Protein AF-A0A3B5QWI7-F1 (afdb_monomer_lite)

InterPro domains:
  IPR013057 Amino acid transporter, transmembrane domain [PF01490] (33-158)

Radius of gyration: 26.74 Å; chains: 1; bounding box: 53×54×86 Å

Structure (mmCIF, N/CA/C/O backbone):
data_AF-A0A3B5QWI7-F1
#
_entry.id   AF-A0A3B5QWI7-F1
#
loop_
_atom_site.group_PDB
_atom_site.id
_atom_site.type_symbol
_atom_site.label_atom_id
_atom_site.label_alt_id
_atom_site.label_comp_id
_atom_site.label_asym_id
_atom_site.label_entity_id
_atom_site.label_seq_id
_atom_site.pdbx_PDB_ins_code
_atom_site.Cartn_x
_atom_site.Cartn_y
_atom_site.Cartn_z
_atom_site.occupancy
_atom_site.B_iso_or_equiv
_atom_site.auth_seq_id
_atom_site.auth_comp_id
_atom_site.auth_asym_id
_atom_site.auth_atom_id
_atom_site.pdbx_PDB_model_num
ATOM 1 N N . TYR A 1 1 ? -5.485 32.518 43.887 1.00 39.66 1 TYR A N 1
ATOM 2 C CA . TYR A 1 1 ? -6.035 33.589 43.025 1.00 39.66 1 TYR A CA 1
ATOM 3 C C . TYR A 1 1 ? -4.999 34.577 42.472 1.00 39.66 1 TYR A C 1
ATOM 5 O O . TYR A 1 1 ? -5.202 35.037 41.359 1.00 39.66 1 TYR A O 1
ATOM 13 N N . ALA A 1 2 ? -3.876 34.875 43.144 1.00 46.31 2 ALA A N 1
ATOM 14 C CA . ALA A 1 2 ? -2.862 35.805 42.607 1.00 46.31 2 ALA A CA 1
ATOM 15 C C . ALA A 1 2 ? -1.884 35.203 41.567 1.00 46.31 2 ALA A C 1
ATOM 17 O O . ALA A 1 2 ? -1.257 35.949 40.823 1.00 46.31 2 ALA A O 1
ATOM 18 N N . TYR A 1 3 ? -1.774 33.871 41.467 1.00 33.78 3 TYR A N 1
ATOM 19 C CA . TYR A 1 3 ? -0.857 33.217 40.516 1.00 33.78 3 TYR A CA 1
ATOM 20 C C . TYR A 1 3 ? -1.391 33.204 39.068 1.00 33.78 3 TYR A C 1
ATOM 22 O O . TYR A 1 3 ? -0.625 33.305 38.120 1.00 33.78 3 TYR A O 1
ATOM 30 N N . SER A 1 4 ? -2.717 33.171 38.884 1.00 43.72 4 SER A N 1
ATOM 31 C CA . SER A 1 4 ? -3.339 33.095 37.550 1.00 43.72 4 SER A CA 1
ATOM 32 C C . SER A 1 4 ? -3.336 34.422 36.782 1.00 43.72 4 SER A C 1
ATOM 34 O O . SER A 1 4 ? -3.409 34.398 35.561 1.00 43.72 4 SER A O 1
ATOM 36 N N . ARG A 1 5 ? -3.256 35.571 37.474 1.00 45.41 5 ARG A N 1
ATOM 37 C CA . ARG A 1 5 ? -3.272 36.902 36.836 1.00 45.41 5 ARG A CA 1
ATOM 38 C C . ARG A 1 5 ? -1.891 37.314 36.311 1.00 45.41 5 ARG A C 1
ATOM 40 O O . ARG A 1 5 ? -1.795 37.988 35.300 1.00 45.41 5 ARG A O 1
ATOM 47 N N . LYS A 1 6 ? -0.805 36.859 36.949 1.00 38.88 6 LYS A N 1
ATOM 48 C CA . LYS A 1 6 ? 0.554 37.199 36.497 1.00 38.88 6 LYS A CA 1
ATOM 49 C C . LYS A 1 6 ? 0.991 36.393 35.265 1.00 38.88 6 LYS A C 1
ATOM 51 O O . LYS A 1 6 ? 1.805 36.874 34.489 1.00 38.88 6 LYS A O 1
ATOM 56 N N . GLN A 1 7 ? 0.405 35.210 35.054 1.00 41.84 7 GLN A N 1
ATOM 57 C CA . GLN A 1 7 ? 0.614 34.406 33.844 1.00 41.84 7 GLN A CA 1
ATOM 58 C C . GLN A 1 7 ? -0.062 35.033 32.611 1.00 41.84 7 GLN A C 1
ATOM 60 O O . GLN A 1 7 ? 0.505 34.982 31.525 1.00 41.84 7 GLN A O 1
ATOM 65 N N . SER A 1 8 ? -1.244 35.648 32.768 1.00 38.22 8 SER A N 1
ATOM 66 C CA . SER A 1 8 ? -1.951 36.313 31.662 1.00 38.22 8 SER A CA 1
ATOM 67 C C . SER A 1 8 ? -1.236 37.574 31.175 1.00 38.22 8 SER A C 1
ATOM 69 O O . SER A 1 8 ? -1.226 37.828 29.977 1.00 38.22 8 SER A O 1
ATOM 71 N N . ASP A 1 9 ? -0.569 38.308 32.070 1.00 42.31 9 ASP A N 1
ATOM 72 C CA . ASP A 1 9 ? 0.147 39.535 31.698 1.00 42.31 9 ASP A CA 1
ATOM 73 C C . ASP A 1 9 ? 1.502 39.240 31.019 1.00 42.31 9 ASP A C 1
ATOM 75 O O . ASP A 1 9 ? 1.930 39.979 30.136 1.00 42.31 9 ASP A O 1
ATOM 79 N N . LEU A 1 10 ? 2.165 38.128 31.373 1.00 49.16 10 LEU A N 1
ATOM 80 C CA . LEU A 1 10 ? 3.455 37.726 30.785 1.00 49.16 10 LEU A CA 1
ATOM 81 C C . LEU A 1 10 ? 3.332 37.083 29.395 1.00 49.16 10 LEU A C 1
ATOM 83 O O . LEU A 1 10 ? 4.290 37.107 28.625 1.00 49.16 10 LEU A O 1
ATOM 87 N N . LEU A 1 11 ? 2.166 36.529 29.053 1.00 45.62 11 LEU A N 1
ATOM 88 C CA . LEU A 1 11 ? 1.903 35.971 27.721 1.00 45.62 11 LEU A CA 1
ATOM 89 C C . LEU A 1 11 ? 1.510 37.034 26.687 1.00 45.62 11 LEU A C 1
ATOM 91 O O . LEU A 1 11 ? 1.456 36.728 25.502 1.00 45.62 11 LEU A O 1
ATOM 95 N N . GLN A 1 12 ? 1.251 38.274 27.111 1.00 47.25 12 GLN A N 1
ATOM 96 C CA . GLN A 1 12 ? 0.807 39.343 26.214 1.00 47.25 12 GLN A CA 1
ATOM 97 C C . GLN A 1 12 ? 1.955 40.235 25.707 1.00 47.25 12 GLN A C 1
ATOM 99 O O . GLN A 1 12 ? 1.728 41.119 24.885 1.00 47.25 12 GLN A O 1
ATOM 104 N N . GLN A 1 13 ? 3.196 40.005 26.155 1.00 43.81 13 GLN A N 1
ATOM 105 C CA . GLN A 1 13 ? 4.346 40.861 25.838 1.00 43.81 13 GLN A CA 1
ATOM 106 C C . GLN A 1 13 ? 5.462 40.132 25.071 1.00 43.81 13 GLN A C 1
ATOM 108 O O . GLN A 1 13 ? 6.635 40.340 25.351 1.00 43.81 13 GLN A O 1
ATOM 113 N N . ASN A 1 14 ? 5.114 39.275 24.108 1.00 37.81 14 ASN A N 1
ATOM 114 C CA . ASN A 1 14 ? 6.051 38.785 23.085 1.00 37.81 14 ASN A CA 1
ATOM 115 C C . ASN A 1 14 ? 5.301 38.623 21.748 1.00 37.81 14 ASN A C 1
ATOM 117 O O . ASN A 1 14 ? 4.814 37.530 21.466 1.00 37.81 14 ASN A O 1
ATOM 121 N N . PRO A 1 15 ? 5.154 39.692 20.947 1.00 43.09 15 PRO A N 1
ATOM 122 C CA . PRO A 1 15 ? 4.365 39.681 19.709 1.00 43.09 15 PRO A CA 1
ATOM 123 C C . PRO A 1 15 ? 5.007 38.930 18.519 1.00 43.09 15 PRO A C 1
ATOM 125 O O . PRO A 1 15 ? 4.609 39.163 17.385 1.00 43.09 15 PRO A O 1
ATOM 128 N N . ASP A 1 16 ? 5.963 38.021 18.757 1.00 46.72 16 ASP A N 1
ATOM 129 C CA . ASP A 1 16 ? 6.714 37.329 17.693 1.00 46.72 16 ASP A CA 1
ATOM 130 C C . ASP A 1 16 ? 6.705 35.785 17.808 1.00 46.72 16 ASP A C 1
ATOM 132 O O . ASP A 1 16 ? 7.482 35.110 17.134 1.00 46.72 16 ASP A O 1
ATOM 136 N N . LEU A 1 17 ? 5.846 35.187 18.651 1.00 52.16 17 LEU A N 1
ATOM 137 C CA . LEU A 1 17 ? 5.802 33.721 18.857 1.00 52.16 17 LEU A CA 1
ATOM 138 C C . LEU A 1 17 ? 4.413 33.072 18.694 1.00 52.16 17 LEU A C 1
ATOM 140 O O . LEU A 1 17 ? 4.274 31.861 18.858 1.00 52.16 17 LEU A O 1
ATOM 144 N N . ASP A 1 18 ? 3.377 33.820 18.324 1.00 44.78 18 ASP A N 1
ATOM 145 C CA . ASP A 1 18 ? 1.999 33.329 18.172 1.00 44.78 18 ASP A CA 1
ATOM 146 C C . ASP A 1 18 ? 1.614 32.937 16.731 1.00 44.78 18 ASP A C 1
ATOM 148 O O . ASP A 1 18 ? 0.457 32.609 16.452 1.00 44.78 18 ASP A O 1
ATOM 152 N N . ALA A 1 19 ? 2.596 32.842 15.829 1.00 49.19 19 ALA A N 1
ATOM 153 C CA . ALA A 1 19 ? 2.401 32.316 14.478 1.00 49.19 19 ALA A CA 1
ATOM 154 C C . ALA A 1 19 ? 2.235 30.777 14.410 1.00 49.19 19 ALA A C 1
ATOM 156 O O . ALA A 1 19 ? 1.833 30.269 13.365 1.00 49.19 19 ALA A O 1
ATOM 157 N N . GLU A 1 20 ? 2.491 30.017 15.488 1.00 44.47 20 GLU A N 1
ATOM 158 C CA . GLU A 1 20 ? 2.570 28.540 15.411 1.00 44.47 20 GLU A CA 1
ATOM 159 C C . GLU A 1 20 ? 1.471 27.758 16.171 1.00 44.47 20 GLU A C 1
ATOM 161 O O . GLU A 1 20 ? 1.365 26.543 16.033 1.00 44.47 20 GLU A O 1
ATOM 166 N N . SER A 1 21 ? 0.576 28.413 16.925 1.00 40.38 21 SER A N 1
ATOM 167 C CA . SER A 1 21 ? -0.474 27.716 17.710 1.00 40.38 21 SER A CA 1
ATOM 168 C C . SER A 1 21 ? -1.907 27.833 17.165 1.00 40.38 21 SER A C 1
ATOM 170 O O . SER A 1 21 ? -2.865 27.461 17.841 1.00 40.38 21 SER A O 1
ATOM 172 N N . GLN A 1 22 ? -2.091 28.290 15.922 1.00 46.75 22 GLN A N 1
ATOM 173 C CA . GLN A 1 22 ? -3.426 28.413 15.308 1.00 46.75 22 GLN A CA 1
ATOM 174 C C . GLN A 1 22 ? -3.986 27.109 14.691 1.00 46.75 22 GLN A C 1
ATOM 176 O O . GLN A 1 22 ? -5.080 27.121 14.133 1.00 46.75 22 GLN A O 1
ATOM 181 N N . THR A 1 23 ? -3.309 25.961 14.824 1.00 42.38 23 THR A N 1
ATOM 182 C CA . THR A 1 23 ? -3.721 24.703 14.153 1.00 42.38 23 THR A CA 1
ATOM 183 C C . THR A 1 23 ? -4.675 23.812 14.970 1.00 42.38 23 THR A C 1
ATOM 185 O O . THR A 1 23 ? -5.231 22.861 14.428 1.00 42.38 23 THR A O 1
ATOM 188 N N . PHE A 1 24 ? -4.930 24.086 16.256 1.00 43.44 24 PHE A N 1
ATOM 189 C CA . PHE A 1 24 ? -5.544 23.074 17.142 1.00 43.44 24 PHE A CA 1
ATOM 190 C C . PHE A 1 24 ? -7.000 23.285 17.569 1.00 43.44 24 PHE A C 1
ATOM 192 O O . PHE A 1 24 ? -7.535 22.455 18.301 1.00 43.44 24 PHE A O 1
ATOM 199 N N . LEU A 1 25 ? -7.690 24.316 17.083 1.00 46.50 25 LEU A N 1
ATOM 200 C CA . LEU A 1 25 ? -9.119 24.507 17.355 1.00 46.50 25 LEU A CA 1
ATOM 201 C C . LEU A 1 25 ? -9.872 24.527 16.017 1.00 46.50 25 LEU A C 1
ATOM 203 O O . LEU A 1 25 ? -9.886 25.572 15.360 1.00 46.50 25 LEU A O 1
ATOM 207 N N . PRO A 1 26 ? -10.522 23.426 15.580 1.00 45.12 26 PRO A N 1
ATOM 208 C CA . PRO A 1 26 ? -11.395 23.487 14.422 1.00 45.12 26 PRO A CA 1
ATOM 209 C C . PRO A 1 26 ? -12.618 24.312 14.822 1.00 45.12 26 PRO A C 1
ATOM 211 O O . PRO A 1 26 ? -13.569 23.833 15.439 1.00 45.12 26 PRO A O 1
ATOM 214 N N . LYS A 1 27 ? -12.568 25.601 14.499 1.00 42.06 27 LYS A N 1
ATOM 215 C CA . LYS A 1 27 ? -13.702 26.504 14.606 1.00 42.06 27 LYS A CA 1
ATOM 216 C C . LYS A 1 27 ? -14.714 26.075 13.548 1.00 42.06 27 LYS A C 1
ATOM 218 O O . LYS A 1 27 ? -14.537 26.312 12.356 1.00 42.06 27 LYS A O 1
ATOM 223 N N . HIS A 1 28 ? -15.762 25.394 14.001 1.00 58.03 28 HIS A N 1
ATOM 224 C CA . HIS A 1 28 ? -16.977 25.153 13.237 1.00 58.03 28 HIS A CA 1
ATOM 225 C C . HIS A 1 28 ? -17.512 26.505 12.747 1.00 58.03 28 HIS A C 1
ATOM 227 O O . HIS A 1 28 ? -17.912 27.320 13.575 1.00 58.03 28 HIS A O 1
ATOM 233 N N . ASN A 1 29 ? -17.393 26.762 11.438 1.00 53.84 29 ASN A N 1
ATOM 234 C CA . ASN A 1 29 ? -18.229 27.603 10.563 1.00 53.84 29 ASN A CA 1
ATOM 235 C C . ASN A 1 29 ? -17.438 27.994 9.298 1.00 53.84 29 ASN A C 1
ATOM 237 O O . ASN A 1 29 ? -16.885 29.085 9.203 1.00 53.84 29 ASN A O 1
ATOM 241 N N . ALA A 1 30 ? -17.407 27.092 8.316 1.00 43.38 30 ALA A N 1
ATOM 242 C CA . ALA A 1 30 ? -17.326 27.427 6.895 1.00 43.38 30 ALA A CA 1
ATOM 243 C C . ALA A 1 30 ? -17.726 26.175 6.110 1.00 43.38 30 ALA A C 1
ATOM 245 O O . ALA A 1 30 ? -16.981 25.197 6.071 1.00 43.38 30 ALA A O 1
ATOM 246 N N . GLY A 1 31 ? -18.924 26.187 5.525 1.00 48.12 31 GLY A N 1
ATOM 247 C CA . GLY A 1 31 ? -19.437 25.125 4.665 1.00 48.12 31 GLY A CA 1
ATOM 248 C C . GLY A 1 31 ? -18.591 24.947 3.406 1.00 48.12 31 GLY A C 1
ATOM 249 O O . GLY A 1 31 ? -18.962 25.393 2.327 1.00 48.12 31 GLY A O 1
ATOM 250 N N . LYS A 1 32 ? -17.450 24.272 3.528 1.00 56.09 32 LYS A N 1
ATOM 251 C CA . LYS A 1 32 ? -16.753 23.670 2.398 1.00 56.09 32 LYS A CA 1
ATOM 252 C C . LYS A 1 32 ? -17.186 22.219 2.326 1.00 56.09 32 LYS A C 1
ATOM 254 O O . LYS A 1 32 ? -16.556 21.335 2.894 1.00 56.09 32 LYS A O 1
ATOM 259 N N . ASN A 1 33 ? -18.285 21.995 1.614 1.00 62.44 33 ASN A N 1
ATOM 260 C CA . ASN A 1 33 ? -18.622 20.672 1.115 1.00 62.44 33 ASN A CA 1
ATOM 261 C C . ASN A 1 33 ? -17.437 20.220 0.254 1.00 62.44 33 ASN A C 1
ATOM 263 O O . ASN A 1 33 ? -17.220 20.767 -0.830 1.00 62.44 33 ASN A O 1
ATOM 267 N N . ALA A 1 34 ? -16.624 19.285 0.750 1.00 72.31 34 ALA A N 1
ATOM 268 C CA . ALA A 1 34 ? -15.674 18.592 -0.104 1.00 72.31 34 ALA A CA 1
ATOM 269 C C . ALA A 1 34 ? -16.501 17.947 -1.221 1.00 72.31 34 ALA A C 1
ATOM 271 O O . ALA A 1 34 ? -17.367 17.113 -0.958 1.00 72.31 34 ALA A O 1
ATOM 272 N N . SER A 1 35 ? -16.323 18.426 -2.453 1.00 87.94 35 SER A N 1
ATOM 273 C CA . SER A 1 35 ? -17.062 17.888 -3.589 1.00 87.94 35 SER A CA 1
ATOM 274 C C . SER A 1 35 ? -16.715 16.412 -3.733 1.00 87.94 35 SER A C 1
ATOM 276 O O . SER A 1 35 ? -15.540 16.051 -3.642 1.00 87.94 35 SER A O 1
ATOM 278 N N . VAL A 1 36 ? -17.721 15.578 -4.005 1.00 89.19 36 VAL A N 1
ATOM 279 C CA . VAL A 1 36 ? -17.528 14.145 -4.269 1.00 89.19 36 VAL A CA 1
ATOM 280 C C . VAL A 1 36 ? -16.427 13.948 -5.311 1.00 89.19 36 VAL A C 1
ATOM 282 O O . VAL A 1 36 ? -15.543 13.123 -5.110 1.00 89.19 36 VAL A O 1
ATOM 285 N N . SER A 1 37 ? -16.395 14.781 -6.356 1.00 92.12 37 SER A N 1
ATOM 286 C CA . SER A 1 37 ? -15.339 14.746 -7.371 1.00 92.12 37 SER A CA 1
ATOM 287 C C . SER A 1 37 ? -13.949 14.988 -6.774 1.00 92.12 37 SER A C 1
ATOM 289 O O . SER A 1 37 ? -13.032 14.227 -7.053 1.00 92.12 37 SER A O 1
ATOM 291 N N . MET A 1 38 ? -13.781 15.990 -5.903 1.00 90.44 38 MET A N 1
ATOM 292 C CA . MET A 1 38 ? -12.487 16.302 -5.278 1.00 90.44 38 MET A CA 1
ATOM 293 C C . MET A 1 38 ? -12.014 15.176 -4.348 1.00 90.44 38 MET A C 1
ATOM 295 O O . MET A 1 38 ? -10.835 14.831 -4.348 1.00 90.44 38 MET A O 1
ATOM 299 N N . SER A 1 39 ? -12.928 14.566 -3.589 1.00 90.12 39 SER A N 1
ATOM 300 C CA . SER A 1 39 ? -12.621 13.412 -2.738 1.00 90.12 39 SER A CA 1
ATOM 301 C C . SER A 1 39 ? -12.246 12.176 -3.555 1.00 90.12 39 SER A C 1
ATOM 303 O O . SER A 1 39 ? -11.294 11.488 -3.195 1.00 90.12 39 SER A O 1
ATOM 305 N N . VAL A 1 40 ? -12.940 11.918 -4.670 1.00 92.38 40 VAL A N 1
ATOM 306 C CA . VAL A 1 40 ? -12.615 10.821 -5.595 1.00 92.38 40 VAL A CA 1
ATOM 307 C C . VAL A 1 40 ? -11.254 11.048 -6.250 1.00 92.38 40 VAL A C 1
ATOM 309 O O . VAL A 1 40 ? -10.455 10.119 -6.295 1.00 92.38 40 VAL A O 1
ATOM 312 N N . PHE A 1 41 ? -10.937 12.271 -6.687 1.00 91.56 41 PHE A N 1
ATOM 313 C CA . PHE A 1 41 ? -9.614 12.590 -7.234 1.00 91.56 41 PHE A CA 1
ATOM 314 C C . PHE A 1 41 ? -8.505 12.461 -6.186 1.00 91.56 41 PHE A C 1
ATOM 316 O O . PHE A 1 41 ? -7.451 11.900 -6.477 1.00 91.56 41 PHE A O 1
ATOM 323 N N . ASN A 1 42 ? -8.740 12.911 -4.952 1.00 90.62 42 ASN A N 1
ATOM 324 C CA . ASN A 1 42 ? -7.767 12.764 -3.872 1.00 90.62 42 ASN A CA 1
ATOM 325 C C . ASN A 1 42 ? -7.537 11.288 -3.500 1.00 90.62 42 ASN A C 1
ATOM 327 O O . ASN A 1 42 ? -6.399 10.864 -3.306 1.00 90.62 42 ASN A O 1
ATOM 331 N N . LEU A 1 43 ? -8.607 10.487 -3.461 1.00 89.62 43 LEU A N 1
ATOM 332 C CA . LEU A 1 43 ? -8.515 9.042 -3.260 1.00 89.62 43 LEU A CA 1
ATOM 333 C C . LEU A 1 43 ? -7.790 8.358 -4.428 1.00 89.62 43 LEU A C 1
ATOM 335 O O . LEU A 1 43 ? -6.933 7.507 -4.205 1.00 89.62 43 LEU A O 1
ATOM 339 N N . GLY A 1 44 ? -8.087 8.759 -5.664 1.00 92.19 44 GLY A N 1
ATOM 340 C CA . GLY A 1 44 ? -7.419 8.269 -6.867 1.00 92.19 44 GLY A CA 1
ATOM 341 C C . GLY A 1 44 ? -5.915 8.534 -6.844 1.00 92.19 44 GLY A C 1
ATOM 342 O O . GLY A 1 44 ? -5.141 7.613 -7.082 1.00 92.19 44 GLY A O 1
ATOM 343 N N . ASN A 1 45 ? -5.494 9.745 -6.469 1.00 90.56 45 ASN A N 1
ATOM 344 C CA . ASN A 1 45 ? -4.078 10.087 -6.311 1.00 90.56 45 ASN A CA 1
ATOM 345 C C . ASN A 1 45 ? -3.390 9.234 -5.237 1.00 90.56 45 ASN A C 1
ATOM 347 O O . ASN A 1 45 ? -2.259 8.791 -5.436 1.00 90.56 45 ASN A O 1
ATOM 351 N N . ALA A 1 46 ? -4.077 8.958 -4.125 1.00 86.69 46 ALA A N 1
ATOM 352 C CA . ALA A 1 46 ? -3.550 8.088 -3.079 1.00 86.69 46 ALA A CA 1
ATOM 353 C C . ALA A 1 46 ? -3.374 6.632 -3.555 1.00 86.69 46 ALA A C 1
ATOM 355 O O . ALA A 1 46 ? -2.370 6.004 -3.225 1.00 86.69 46 ALA A O 1
ATOM 356 N N . ILE A 1 47 ? -4.315 6.107 -4.351 1.00 87.88 47 ILE A N 1
ATOM 357 C CA . ILE A 1 47 ? -4.257 4.736 -4.889 1.00 87.88 47 ILE A CA 1
ATOM 358 C C . ILE A 1 47 ? -3.213 4.620 -6.005 1.00 87.88 47 ILE A C 1
ATOM 360 O O . ILE A 1 47 ? -2.414 3.683 -5.999 1.00 87.88 47 ILE A O 1
ATOM 364 N N . MET A 1 48 ? -3.210 5.553 -6.964 1.00 88.50 48 MET A N 1
ATOM 365 C CA . MET A 1 48 ? -2.299 5.497 -8.108 1.00 88.50 48 MET A CA 1
ATOM 366 C C . MET A 1 48 ? -0.836 5.597 -7.682 1.00 88.50 48 MET A C 1
ATOM 368 O O . MET A 1 48 ? -0.038 4.843 -8.226 1.00 88.50 48 MET A O 1
ATOM 372 N N . GLY A 1 49 ? -0.520 6.457 -6.699 1.00 86.56 49 GLY A N 1
ATOM 373 C CA . GLY A 1 49 ? 0.828 6.832 -6.245 1.00 86.56 49 GLY A CA 1
ATOM 374 C C . GLY A 1 49 ? 1.924 5.768 -6.404 1.00 86.56 49 GLY A C 1
ATOM 375 O O . GLY A 1 49 ? 2.463 5.571 -7.488 1.00 86.56 49 GLY A O 1
ATOM 376 N N . SER A 1 50 ? 2.314 5.101 -5.317 1.00 81.69 50 SER A N 1
ATOM 377 C CA . SER A 1 50 ? 3.273 3.980 -5.386 1.00 81.69 50 SER A CA 1
ATOM 378 C C . SER A 1 50 ? 2.614 2.650 -5.772 1.00 81.69 50 SER A C 1
ATOM 380 O O . SER A 1 50 ? 3.300 1.700 -6.151 1.00 81.69 50 SER A O 1
ATOM 382 N N . GLY A 1 51 ? 1.280 2.583 -5.712 1.00 86.06 51 GLY A N 1
ATOM 383 C CA . GLY A 1 51 ? 0.505 1.379 -5.997 1.00 86.06 51 GLY A CA 1
ATOM 384 C C . GLY A 1 51 ? 0.643 0.888 -7.438 1.00 86.06 51 GLY A C 1
ATOM 385 O O . GLY A 1 51 ? 0.554 -0.317 -7.667 1.00 86.06 51 GLY A O 1
ATOM 386 N N . ILE A 1 52 ? 0.930 1.778 -8.398 1.00 90.94 52 ILE A N 1
ATOM 387 C CA . ILE A 1 52 ? 1.065 1.423 -9.818 1.00 90.94 52 ILE A CA 1
ATOM 388 C C . ILE A 1 52 ? 2.152 0.371 -10.084 1.00 90.94 52 ILE A C 1
ATOM 390 O O . ILE A 1 52 ? 1.950 -0.503 -10.924 1.00 90.94 52 ILE A O 1
ATOM 394 N N . LEU A 1 53 ? 3.264 0.396 -9.338 1.00 89.94 53 LEU A N 1
ATOM 395 C CA . LEU A 1 53 ? 4.352 -0.582 -9.479 1.00 89.94 53 LEU A CA 1
ATOM 396 C C . LEU A 1 53 ? 3.939 -1.971 -8.981 1.00 89.94 53 LEU A C 1
ATOM 398 O O . LEU A 1 53 ? 4.253 -2.984 -9.600 1.00 89.94 53 LEU A O 1
ATOM 402 N N . GLY A 1 54 ? 3.216 -2.025 -7.860 1.00 89.88 54 GLY A N 1
ATOM 403 C CA . GLY A 1 54 ? 2.676 -3.281 -7.340 1.00 89.88 54 GLY A CA 1
ATOM 404 C C . GLY A 1 54 ? 1.582 -3.841 -8.247 1.00 89.88 54 GLY A C 1
ATOM 405 O O . GLY A 1 5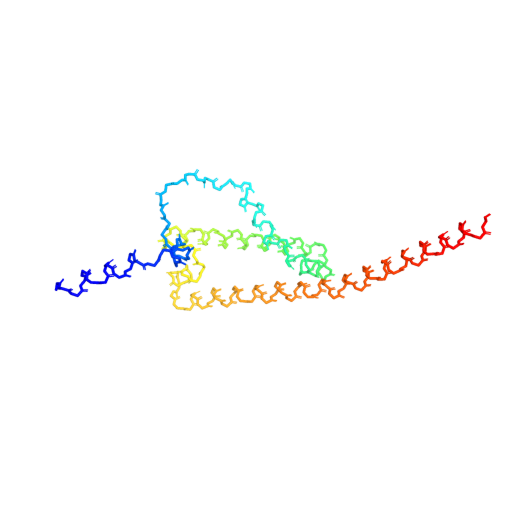4 ? 1.504 -5.049 -8.464 1.00 89.88 54 GLY A O 1
ATOM 406 N N . LEU A 1 55 ? 0.768 -2.956 -8.823 1.00 92.06 55 LEU A N 1
ATOM 407 C CA . LEU A 1 55 ? -0.321 -3.328 -9.710 1.00 92.06 55 LEU A CA 1
ATOM 408 C C . LEU A 1 55 ? 0.187 -3.884 -11.048 1.00 92.06 55 LEU A C 1
ATOM 410 O O . LEU A 1 55 ? -0.299 -4.922 -11.502 1.00 92.06 55 LEU A O 1
ATOM 414 N N . SER A 1 56 ? 1.198 -3.250 -11.649 1.00 90.62 56 SER A N 1
ATOM 415 C CA . SER A 1 56 ? 1.840 -3.753 -12.867 1.00 90.62 56 SER A CA 1
ATOM 416 C C . SER A 1 56 ? 2.564 -5.079 -12.621 1.00 90.62 56 SER A C 1
ATOM 418 O O . SER A 1 56 ? 2.451 -5.992 -13.438 1.00 90.62 56 SER A O 1
ATOM 420 N N . PHE A 1 57 ? 3.217 -5.240 -11.465 1.00 91.06 57 PHE A N 1
ATOM 421 C CA . PHE A 1 57 ? 3.830 -6.507 -11.062 1.00 91.06 57 PHE A CA 1
ATOM 422 C C . PHE A 1 57 ? 2.797 -7.634 -10.899 1.00 91.06 57 PHE A C 1
ATOM 424 O O . PHE A 1 57 ? 2.985 -8.735 -11.419 1.00 91.06 57 PHE A O 1
ATOM 431 N N . ALA A 1 58 ? 1.675 -7.361 -10.229 1.00 92.81 58 ALA A N 1
ATOM 432 C CA . ALA A 1 58 ? 0.595 -8.331 -10.071 1.00 92.81 58 ALA A CA 1
ATOM 433 C C . ALA A 1 58 ? 0.001 -8.745 -11.428 1.00 92.81 58 ALA A C 1
ATOM 435 O O . ALA A 1 58 ? -0.225 -9.934 -11.656 1.00 92.81 58 ALA A O 1
ATOM 436 N N . MET A 1 59 ? -0.199 -7.794 -12.348 1.00 94.19 59 MET A N 1
ATOM 437 C CA . MET A 1 59 ? -0.655 -8.089 -13.711 1.00 94.19 59 MET A CA 1
ATOM 438 C C . MET A 1 59 ? 0.356 -8.962 -14.463 1.00 94.19 59 MET A C 1
ATOM 440 O O . MET A 1 59 ? -0.034 -9.968 -15.057 1.00 94.19 59 MET A O 1
ATOM 444 N N . ALA A 1 60 ? 1.644 -8.612 -14.400 1.00 94.62 60 ALA A N 1
ATOM 445 C CA . ALA A 1 60 ? 2.710 -9.343 -15.079 1.00 94.62 60 ALA A CA 1
ATOM 446 C C . ALA A 1 60 ? 2.829 -10.799 -14.599 1.00 94.62 60 ALA A C 1
ATOM 448 O O . ALA A 1 60 ? 3.120 -11.680 -15.404 1.00 94.62 60 ALA A O 1
ATOM 449 N N . ASN A 1 61 ? 2.572 -11.066 -13.312 1.00 94.12 61 ASN A N 1
ATOM 450 C CA . ASN A 1 61 ? 2.756 -12.396 -12.727 1.00 94.12 61 ASN A CA 1
ATOM 451 C C . ASN A 1 61 ? 1.487 -13.270 -12.705 1.00 94.12 61 ASN A C 1
ATOM 453 O O . ASN A 1 61 ? 1.588 -14.492 -12.656 1.00 94.12 61 ASN A O 1
ATOM 457 N N . THR A 1 62 ? 0.289 -12.676 -12.714 1.00 93.38 62 THR A N 1
ATOM 458 C CA . THR A 1 62 ? -0.983 -13.430 -12.628 1.00 93.38 62 THR A CA 1
ATOM 459 C C . THR A 1 62 ? -1.713 -13.562 -13.965 1.00 93.38 62 THR A C 1
ATOM 461 O O . THR A 1 62 ? -2.575 -14.429 -14.111 1.00 93.38 62 THR A O 1
ATOM 464 N N . GLY A 1 63 ? -1.358 -12.747 -14.963 1.00 93.44 63 GLY A N 1
ATOM 465 C CA . GLY A 1 63 ? -2.064 -12.673 -16.241 1.00 93.44 63 GLY A CA 1
ATOM 466 C C . GLY A 1 63 ? -3.384 -11.897 -16.145 1.00 93.44 63 GLY A C 1
ATOM 467 O O . GLY A 1 63 ? -3.922 -11.660 -15.066 1.00 93.44 63 GLY A O 1
ATOM 468 N N . ILE A 1 64 ? -3.933 -11.487 -17.293 1.00 93.75 64 ILE A N 1
ATOM 469 C CA . ILE A 1 64 ? -5.044 -10.519 -17.351 1.00 93.75 64 ILE A CA 1
ATOM 470 C C . ILE A 1 64 ? -6.327 -10.996 -16.650 1.00 93.75 64 ILE A C 1
ATOM 472 O O . ILE A 1 64 ? -6.964 -10.218 -15.946 1.00 93.75 64 ILE A O 1
ATOM 476 N N . ALA A 1 65 ? -6.699 -12.271 -16.800 1.00 94.12 65 ALA A N 1
ATOM 477 C CA . ALA A 1 65 ? -7.948 -12.794 -16.246 1.00 94.12 65 ALA A CA 1
ATOM 478 C C . ALA A 1 65 ? -7.926 -12.8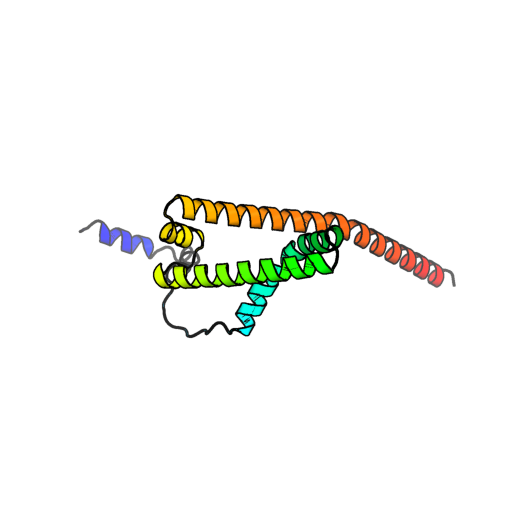39 -14.708 1.00 94.12 65 ALA A C 1
ATOM 480 O O . ALA A 1 65 ? -8.835 -12.315 -14.064 1.00 94.12 65 ALA A O 1
ATOM 481 N N . LEU A 1 66 ? -6.870 -13.408 -14.109 1.00 94.69 66 LEU A N 1
ATOM 482 C CA . LEU A 1 66 ? -6.712 -13.429 -12.651 1.00 94.69 66 LEU A CA 1
ATOM 483 C C . LEU A 1 66 ? -6.486 -12.031 -12.085 1.00 94.69 66 LEU A C 1
ATOM 485 O O . LEU A 1 66 ? -7.032 -11.719 -11.031 1.00 94.69 66 LEU A O 1
ATOM 489 N N . PHE A 1 67 ? -5.748 -11.174 -12.790 1.00 95.56 67 PHE A N 1
ATOM 490 C CA . PHE A 1 67 ? -5.549 -9.790 -12.382 1.00 95.56 67 PHE A CA 1
ATOM 491 C C . PHE A 1 67 ? -6.876 -9.022 -12.262 1.00 95.56 67 PHE A C 1
ATOM 493 O O . PHE A 1 67 ? -7.099 -8.345 -11.260 1.00 95.56 67 PHE A O 1
ATOM 500 N N . VAL A 1 68 ? -7.793 -9.167 -13.227 1.00 96.00 68 VAL A N 1
ATOM 501 C CA . VAL A 1 68 ? -9.126 -8.538 -13.159 1.00 96.00 68 VAL A CA 1
ATOM 502 C C . VAL A 1 68 ? -9.946 -9.095 -11.994 1.00 96.00 68 VAL A C 1
ATOM 504 O O . VAL A 1 68 ? -10.572 -8.323 -11.271 1.00 96.00 68 VAL A O 1
ATOM 507 N N . ILE A 1 69 ? -9.914 -10.411 -11.760 1.00 96.44 69 ILE A N 1
ATOM 508 C CA . ILE A 1 69 ? -10.601 -11.021 -10.609 1.00 96.44 69 ILE A CA 1
ATOM 509 C C . ILE A 1 69 ? -10.034 -10.469 -9.293 1.00 96.44 69 ILE A C 1
ATOM 511 O O . ILE A 1 69 ? -10.799 -10.060 -8.421 1.00 96.44 69 ILE A O 1
ATOM 515 N N . LEU A 1 70 ? -8.707 -10.396 -9.161 1.00 94.12 70 LEU A N 1
ATOM 516 C CA . LEU A 1 70 ? -8.036 -9.819 -7.995 1.00 94.12 70 LEU A CA 1
ATOM 517 C C . LEU A 1 70 ? -8.413 -8.350 -7.795 1.00 94.12 70 LEU A C 1
ATOM 519 O O . LEU A 1 70 ? -8.694 -7.953 -6.667 1.00 94.12 70 LEU A O 1
ATOM 523 N N . LEU A 1 71 ? -8.488 -7.558 -8.868 1.00 94.56 71 LEU A N 1
ATOM 524 C CA . LEU A 1 71 ? -8.942 -6.170 -8.801 1.00 94.56 71 LEU A CA 1
ATOM 525 C C . LEU A 1 71 ? -10.381 -6.050 -8.302 1.00 94.56 71 LEU A C 1
ATOM 527 O O . LEU A 1 71 ? -10.649 -5.192 -7.467 1.00 94.56 71 LEU A O 1
ATOM 531 N N . VAL A 1 72 ? -11.299 -6.901 -8.768 1.00 96.69 72 VAL A N 1
ATOM 532 C CA . VAL A 1 72 ? -12.690 -6.905 -8.288 1.00 96.69 72 VAL A CA 1
ATOM 533 C C . VAL A 1 72 ? -12.745 -7.262 -6.803 1.00 96.69 72 VAL A C 1
ATOM 535 O O . VAL A 1 72 ? -13.427 -6.585 -6.037 1.00 96.69 72 VAL A O 1
ATOM 538 N N . VAL A 1 73 ? -11.991 -8.279 -6.374 1.00 96.69 73 VAL A N 1
ATOM 539 C CA . VAL A 1 73 ? -11.910 -8.669 -4.960 1.00 96.69 73 VAL A CA 1
ATOM 540 C C . VAL A 1 73 ? -11.371 -7.514 -4.116 1.00 96.69 73 VAL A C 1
ATOM 542 O O . VAL A 1 73 ? -12.029 -7.096 -3.165 1.00 96.69 73 VAL A O 1
ATOM 545 N N . VAL A 1 74 ? -10.218 -6.947 -4.482 1.00 94.75 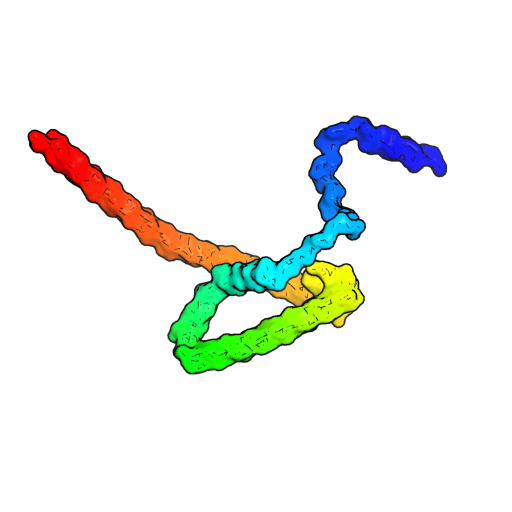74 VAL A N 1
ATOM 546 C CA . VAL A 1 74 ? -9.617 -5.813 -3.766 1.00 94.75 74 VAL A CA 1
ATOM 547 C C . VAL A 1 74 ? -10.559 -4.611 -3.756 1.00 94.75 74 VAL A C 1
ATOM 549 O O . VAL A 1 74 ? -10.727 -4.001 -2.707 1.00 94.75 74 VAL A O 1
ATOM 552 N N . ALA A 1 75 ? -11.249 -4.311 -4.860 1.00 94.81 75 ALA A N 1
ATOM 553 C CA . ALA A 1 75 ? -12.226 -3.226 -4.918 1.00 94.81 75 ALA A CA 1
ATOM 554 C C . ALA A 1 75 ? -13.375 -3.424 -3.915 1.00 94.81 75 ALA A C 1
ATOM 556 O O . ALA A 1 75 ? -13.727 -2.484 -3.203 1.00 94.81 75 ALA A O 1
ATOM 557 N N . VAL A 1 76 ? -13.923 -4.640 -3.797 1.00 96.94 76 VAL A N 1
ATOM 558 C CA . VAL A 1 76 ? -14.958 -4.958 -2.796 1.00 96.94 76 VAL A CA 1
ATOM 559 C C . VAL A 1 76 ? -14.414 -4.797 -1.372 1.00 96.94 76 VAL A C 1
ATOM 561 O O . VAL A 1 76 ? -15.061 -4.156 -0.541 1.00 96.94 76 VAL A O 1
ATOM 564 N N . PHE A 1 77 ? -13.208 -5.304 -1.089 1.00 94.44 77 PHE A N 1
ATOM 565 C CA . PHE A 1 77 ? -12.552 -5.132 0.214 1.00 94.44 77 PHE A CA 1
ATOM 566 C C . PHE A 1 77 ? -12.291 -3.653 0.545 1.00 94.44 77 PHE A C 1
ATOM 568 O O . PHE A 1 77 ? -12.534 -3.220 1.675 1.00 94.44 77 PHE A O 1
ATOM 575 N N . SER A 1 78 ? -11.841 -2.852 -0.423 1.00 94.31 78 SER A N 1
ATOM 576 C CA . SER A 1 78 ? -11.598 -1.417 -0.256 1.00 94.31 78 SER A CA 1
ATOM 577 C C . SER A 1 78 ? -12.891 -0.644 0.003 1.00 94.31 78 SER A C 1
ATOM 579 O O . SER A 1 78 ? -12.929 0.164 0.929 1.00 94.31 78 SER A O 1
ATOM 581 N N . LEU A 1 79 ? -13.965 -0.920 -0.746 1.00 93.75 79 LEU A N 1
ATOM 582 C CA . LEU A 1 79 ? -15.277 -0.303 -0.517 1.00 93.75 79 LEU A CA 1
ATOM 583 C C . LEU A 1 79 ? -15.815 -0.627 0.882 1.00 93.75 79 LEU A C 1
ATOM 585 O O . LEU A 1 79 ? -16.280 0.270 1.587 1.00 93.75 79 LEU A O 1
ATOM 589 N N . TYR A 1 80 ? -15.692 -1.884 1.320 1.00 96.19 80 TYR A N 1
ATOM 590 C CA . TYR A 1 80 ? -16.082 -2.289 2.670 1.00 96.19 80 TYR A CA 1
ATOM 591 C C . TYR A 1 80 ? -15.251 -1.582 3.751 1.00 96.19 80 TYR A C 1
ATOM 593 O O . TYR A 1 80 ? -15.798 -1.090 4.739 1.00 96.19 80 TYR A O 1
ATOM 601 N N . SER A 1 81 ? -13.938 -1.471 3.537 1.00 93.31 81 SER A N 1
ATOM 602 C CA . SER A 1 81 ? -13.018 -0.802 4.462 1.00 93.31 81 SER A CA 1
ATOM 603 C C . SER A 1 81 ? -13.348 0.681 4.611 1.00 93.31 81 SER A C 1
ATOM 605 O O . SER A 1 81 ? -13.456 1.173 5.730 1.00 93.31 81 SER A O 1
ATOM 607 N N . VAL A 1 82 ? -13.581 1.391 3.501 1.00 92.62 82 VAL A N 1
ATOM 608 C CA . VAL A 1 82 ? -13.995 2.803 3.525 1.00 92.62 82 VAL A CA 1
ATOM 609 C C . VAL A 1 82 ? -15.337 2.965 4.237 1.00 92.62 82 VAL A C 1
ATOM 611 O O . VAL A 1 82 ? -15.475 3.857 5.067 1.00 92.62 82 VAL A O 1
ATOM 614 N N . HIS A 1 83 ? -16.311 2.089 3.983 1.00 92.94 83 HIS A N 1
ATOM 615 C CA . HIS A 1 83 ? -17.599 2.136 4.677 1.00 92.94 83 HIS A CA 1
ATOM 616 C C . HIS A 1 83 ? -17.450 1.942 6.196 1.00 92.94 83 HIS A C 1
ATOM 618 O O . HIS A 1 83 ? -18.033 2.696 6.977 1.00 92.94 83 HIS A O 1
ATOM 624 N N . LEU A 1 84 ? -16.631 0.976 6.628 1.00 91.31 84 LEU A N 1
ATOM 625 C CA . LEU A 1 84 ? -16.340 0.751 8.045 1.00 91.31 84 LEU A CA 1
ATOM 626 C C . LEU A 1 84 ? -15.619 1.953 8.671 1.00 91.31 84 LEU A C 1
ATOM 628 O O . LEU A 1 84 ? -15.982 2.384 9.766 1.00 91.31 84 LEU A O 1
ATOM 632 N N . LEU A 1 85 ? -14.631 2.520 7.975 1.00 90.94 85 LEU A N 1
ATOM 633 C CA . LEU A 1 85 ? -13.913 3.721 8.408 1.00 90.94 85 LEU A CA 1
ATOM 634 C C . LEU A 1 85 ?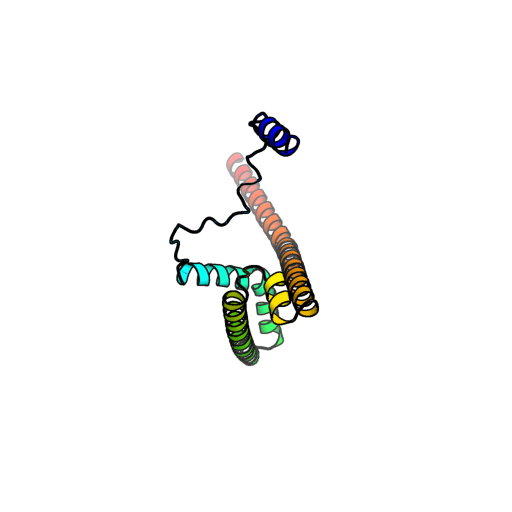 -14.854 4.919 8.555 1.00 90.94 85 LEU A C 1
ATOM 636 O O . LEU A 1 85 ? -14.813 5.605 9.566 1.00 90.94 85 LEU A O 1
ATOM 640 N N . LEU A 1 86 ? -15.745 5.156 7.593 1.00 91.31 86 LEU A N 1
ATOM 641 C CA . LEU A 1 86 ? -16.707 6.257 7.672 1.00 91.31 86 LEU A CA 1
ATOM 642 C C . LEU A 1 86 ? -17.717 6.057 8.805 1.00 91.31 86 LEU A C 1
ATOM 644 O O . LEU A 1 86 ? -17.997 6.999 9.546 1.00 91.31 86 LEU A O 1
ATOM 648 N N . LYS A 1 87 ? -18.226 4.833 8.987 1.00 90.81 87 LYS A N 1
ATOM 649 C CA . LYS A 1 87 ? -19.152 4.520 10.082 1.00 90.81 87 LYS A CA 1
ATOM 650 C C . LYS A 1 87 ? -18.491 4.722 11.445 1.00 90.81 87 LYS A C 1
ATOM 652 O O . LYS A 1 87 ? -19.047 5.394 12.309 1.00 90.81 87 LYS A O 1
ATOM 657 N N . THR A 1 88 ? -17.277 4.202 11.611 1.00 87.62 88 THR A N 1
ATOM 658 C CA . THR A 1 88 ? -16.510 4.373 12.851 1.00 87.62 88 THR A CA 1
ATOM 659 C C . THR A 1 88 ? -16.099 5.824 13.078 1.00 87.62 88 THR A C 1
ATOM 661 O O . THR A 1 88 ? -16.165 6.276 14.213 1.00 87.62 88 THR A O 1
ATOM 664 N N . ALA A 1 89 ? -15.749 6.589 12.041 1.00 89.56 89 ALA A N 1
ATOM 665 C CA . ALA A 1 89 ? -15.454 8.022 12.151 1.00 89.56 89 ALA A CA 1
ATOM 666 C C . ALA A 1 89 ? -16.662 8.836 12.612 1.00 89.56 89 ALA A C 1
ATOM 668 O O . ALA A 1 89 ? -16.521 9.704 13.475 1.00 89.56 89 ALA A O 1
ATOM 669 N N . ASN A 1 90 ? -17.847 8.516 12.091 1.00 90.12 90 ASN A N 1
ATOM 670 C CA . ASN A 1 90 ? -19.088 9.169 12.486 1.00 90.12 90 ASN A CA 1
ATOM 671 C C . ASN A 1 90 ? -19.461 8.869 13.947 1.00 90.12 90 ASN A C 1
ATOM 673 O O . ASN A 1 90 ? -19.869 9.770 14.673 1.00 90.12 90 ASN A O 1
ATOM 677 N N . GLU A 1 91 ? -19.294 7.622 14.394 1.00 85.31 91 GLU A N 1
ATOM 678 C CA . GLU A 1 91 ? -19.611 7.215 15.771 1.00 85.31 91 GLU A CA 1
ATOM 679 C C . GLU A 1 91 ? -18.544 7.656 16.789 1.00 85.31 91 GLU A C 1
ATOM 681 O O . GLU A 1 91 ? -18.871 8.056 17.905 1.00 85.31 91 GLU A O 1
ATOM 686 N N . ALA A 1 92 ? -17.262 7.607 16.421 1.00 85.19 92 ALA A N 1
ATOM 687 C CA . ALA A 1 92 ? -16.151 7.942 17.310 1.00 85.19 92 ALA A CA 1
ATOM 688 C C . ALA A 1 92 ? -15.858 9.449 17.390 1.00 85.19 92 ALA A C 1
ATOM 690 O O . ALA A 1 92 ? -15.131 9.870 18.293 1.00 85.19 92 ALA A O 1
ATOM 691 N N . GLY A 1 93 ? -16.357 10.249 16.438 1.00 84.31 93 GLY A N 1
ATOM 692 C CA . GLY A 1 93 ? -16.053 11.679 16.326 1.00 84.31 93 GLY A CA 1
ATOM 693 C C . GLY A 1 93 ? -14.565 11.974 16.098 1.00 84.31 93 GLY A C 1
ATOM 694 O O . GLY A 1 93 ? -14.093 13.064 16.417 1.00 84.31 93 GLY A O 1
ATOM 695 N N . ALA A 1 94 ? -13.806 10.999 15.593 1.00 81.94 94 ALA A N 1
ATOM 696 C CA . ALA A 1 94 ? -12.364 11.090 15.403 1.00 81.94 94 ALA A CA 1
ATOM 697 C C . ALA A 1 94 ? -12.010 11.022 13.914 1.00 81.94 94 ALA A C 1
ATOM 699 O O . ALA A 1 94 ? -12.537 10.200 13.173 1.00 81.94 94 ALA A O 1
ATOM 700 N N . VAL A 1 95 ? -11.077 11.876 13.490 1.00 79.69 95 VAL A N 1
ATOM 701 C CA . VAL A 1 95 ? -10.631 11.980 12.087 1.00 79.69 95 VAL A CA 1
ATOM 702 C C . VAL A 1 95 ? -9.296 11.275 11.817 1.00 79.69 95 VAL A C 1
ATOM 704 O O . VAL A 1 95 ? -8.886 11.142 10.670 1.00 79.69 95 VAL A O 1
ATOM 707 N N . VAL A 1 96 ? -8.609 10.812 12.866 1.00 90.06 96 VAL A N 1
ATOM 708 C CA . VAL A 1 96 ? -7.294 10.158 12.778 1.00 90.06 96 VAL A CA 1
ATOM 709 C C . VAL A 1 96 ? -7.453 8.644 12.885 1.00 90.06 96 VAL A C 1
ATOM 711 O O . VAL A 1 96 ? -8.065 8.163 13.838 1.00 90.06 96 VAL A O 1
ATOM 714 N N . TYR A 1 97 ? -6.842 7.896 11.962 1.00 90.75 97 TYR A N 1
ATOM 715 C CA . TYR A 1 97 ? -6.930 6.430 11.887 1.00 90.75 97 TYR A CA 1
ATOM 716 C C . TYR A 1 97 ? -6.534 5.708 13.183 1.00 90.75 97 TYR A C 1
ATOM 718 O O . TYR A 1 97 ? -7.195 4.750 13.568 1.00 90.75 97 TYR A O 1
ATOM 726 N N . GLU A 1 98 ? -5.504 6.173 13.895 1.00 91.94 98 GLU A N 1
ATOM 727 C CA . GLU A 1 98 ? -5.091 5.591 15.182 1.00 91.94 98 GLU A CA 1
ATOM 728 C C . GLU A 1 98 ? -6.156 5.754 16.267 1.00 91.94 98 GLU A C 1
ATOM 730 O O . GLU A 1 98 ? -6.477 4.805 16.981 1.00 91.94 98 GLU A O 1
ATOM 735 N N . SER A 1 99 ? -6.730 6.952 16.380 1.00 87.56 99 SER A N 1
ATOM 736 C CA . SER A 1 99 ? -7.819 7.237 17.317 1.00 87.56 99 SER A CA 1
ATOM 737 C C . SER A 1 99 ? -9.082 6.461 16.946 1.00 87.56 99 SER A C 1
ATOM 739 O O . SER A 1 99 ? -9.806 6.005 17.829 1.00 87.56 99 SER A O 1
ATOM 741 N N . LEU A 1 100 ? -9.308 6.256 15.648 1.00 91.06 100 LEU A N 1
ATOM 742 C CA . LEU A 1 100 ? -10.404 5.457 15.119 1.00 91.06 100 LEU A CA 1
ATOM 743 C C . LEU A 1 10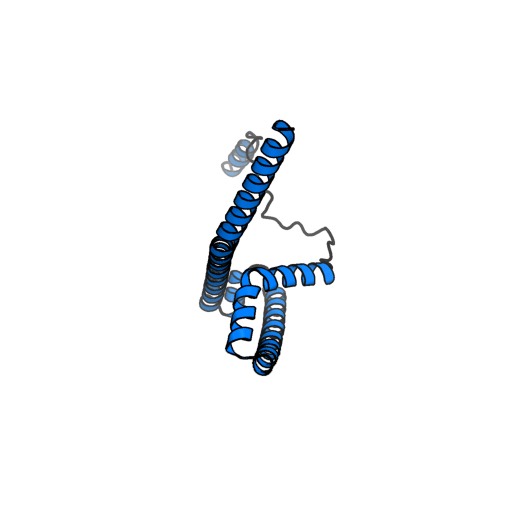0 ? -10.252 3.973 15.457 1.00 91.06 100 LEU A C 1
ATOM 745 O O . LEU A 1 100 ? -11.162 3.369 16.021 1.00 91.06 100 LEU A O 1
ATOM 749 N N . GLY A 1 101 ? -9.066 3.412 15.214 1.00 91.50 101 GLY A N 1
ATOM 750 C CA . GLY A 1 101 ? -8.715 2.050 15.607 1.00 91.50 101 GLY A CA 1
ATOM 751 C C . GLY A 1 101 ? -8.765 1.860 17.123 1.00 91.50 101 GLY A C 1
ATOM 752 O O . GLY A 1 101 ? -9.255 0.835 17.595 1.00 91.50 101 GLY A O 1
ATOM 753 N N . HIS A 1 102 ? -8.343 2.870 17.894 1.00 91.44 102 HIS A N 1
ATOM 754 C CA . HIS A 1 102 ? -8.443 2.844 19.351 1.00 91.44 102 HIS A CA 1
ATOM 755 C C . HIS A 1 102 ? -9.886 2.779 19.842 1.00 91.44 102 HIS A C 1
ATOM 757 O O . HIS A 1 102 ? -10.193 2.059 20.785 1.00 91.44 102 HIS A O 1
ATOM 763 N N . LYS A 1 103 ? -10.786 3.526 19.205 1.00 87.50 103 LYS A N 1
ATOM 764 C CA . LYS A 1 103 ? -12.203 3.535 19.571 1.00 87.50 103 LYS A CA 1
ATOM 765 C C . LYS A 1 103 ? -12.935 2.275 19.109 1.00 87.50 103 LYS A C 1
ATOM 767 O O . LYS A 1 103 ? -13.806 1.812 19.834 1.00 87.50 103 LYS A O 1
ATOM 772 N N . ALA A 1 104 ? -12.560 1.703 17.965 1.00 88.88 104 ALA A N 1
ATOM 773 C CA . ALA A 1 104 ? -13.186 0.494 17.430 1.00 88.88 104 ALA A CA 1
ATOM 774 C C . ALA A 1 104 ? -12.735 -0.799 18.139 1.00 88.88 104 ALA A C 1
ATOM 776 O O . ALA A 1 104 ? -13.559 -1.671 18.394 1.00 88.88 104 ALA A O 1
ATOM 777 N N . PHE A 1 105 ? -11.443 -0.930 18.470 1.00 88.81 105 PHE A N 1
ATOM 778 C CA . PHE A 1 105 ? -10.869 -2.173 19.017 1.00 88.81 105 PHE A CA 1
ATOM 779 C C . PHE A 1 105 ? -9.939 -1.961 20.225 1.00 88.81 105 PHE A C 1
ATOM 781 O O . PHE A 1 105 ? -9.266 -2.893 20.661 1.00 88.81 105 PHE A O 1
ATOM 788 N N . GLY A 1 106 ? -9.853 -0.752 20.782 1.00 91.25 106 GLY A N 1
ATOM 789 C CA . GLY A 1 106 ? -8.947 -0.447 21.891 1.00 91.25 106 GLY A CA 1
ATOM 790 C C . GLY A 1 106 ? -7.481 -0.330 21.462 1.00 91.25 106 GLY A C 1
ATOM 791 O O . GLY A 1 106 ? -7.140 -0.029 20.319 1.00 91.25 106 GLY A O 1
ATOM 792 N N . ILE A 1 107 ? -6.561 -0.565 22.398 1.00 92.56 107 ILE A N 1
ATOM 793 C CA . ILE A 1 107 ? -5.109 -0.501 22.155 1.00 92.56 107 ILE A CA 1
ATOM 794 C C . ILE A 1 107 ? -4.641 -1.329 20.937 1.00 92.56 107 ILE A C 1
ATOM 796 O O . ILE A 1 107 ? -3.874 -0.770 20.150 1.00 92.56 107 ILE A O 1
ATOM 800 N N . PRO A 1 108 ? -5.087 -2.585 20.705 1.00 93.94 108 PRO A N 1
ATOM 801 C CA . PRO A 1 108 ? -4.615 -3.343 19.543 1.00 93.94 108 PRO A CA 1
ATOM 802 C C . PRO A 1 108 ? -5.049 -2.711 18.214 1.00 93.94 108 PRO A C 1
ATOM 804 O O . PRO A 1 108 ? -4.271 -2.709 17.265 1.00 93.94 108 PRO A O 1
ATOM 807 N N . GLY A 1 109 ? -6.241 -2.107 18.150 1.00 93.12 109 GLY A N 1
ATOM 808 C CA . GLY A 1 109 ? -6.701 -1.391 16.957 1.00 93.12 109 GLY A CA 1
ATOM 809 C C . GLY A 1 109 ? -5.901 -0.125 16.672 1.00 93.12 109 GLY A C 1
ATOM 810 O O . GLY A 1 109 ? -5.575 0.145 15.517 1.00 93.12 109 GLY A O 1
ATOM 811 N N . LYS A 1 110 ? -5.529 0.623 17.722 1.00 93.06 110 LYS A N 1
ATOM 812 C CA . LYS A 1 110 ? -4.617 1.769 17.597 1.00 93.06 110 LYS A CA 1
ATOM 813 C C . LYS A 1 110 ? -3.302 1.327 16.964 1.00 93.06 110 LYS A C 1
ATOM 815 O O . LYS A 1 110 ? -2.8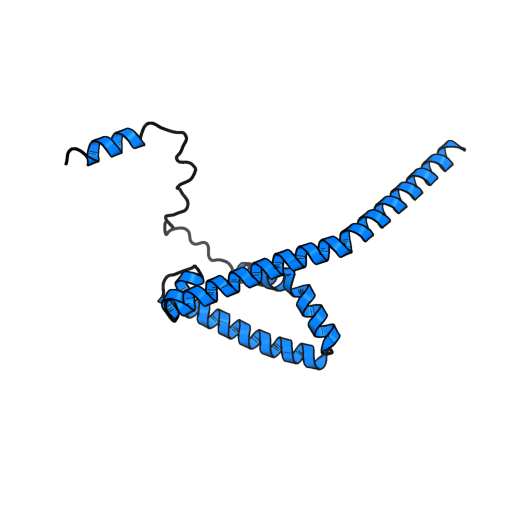87 1.890 15.960 1.00 93.06 110 LYS A O 1
ATOM 820 N N . LEU A 1 111 ? -2.704 0.283 17.535 1.00 95.31 111 LEU A N 1
ATOM 821 C CA . LEU A 1 111 ? -1.415 -0.255 17.122 1.00 95.31 111 LEU A CA 1
ATOM 822 C C . LEU A 1 111 ? -1.440 -0.751 15.672 1.00 95.31 111 LEU A C 1
ATOM 824 O O . LEU A 1 111 ? -0.560 -0.411 14.887 1.00 95.31 111 LEU A O 1
ATOM 828 N N . ALA A 1 112 ? -2.478 -1.504 15.300 1.00 95.00 112 ALA A N 1
ATOM 829 C CA . ALA A 1 112 ? -2.664 -1.998 13.941 1.00 95.00 112 ALA A CA 1
ATOM 830 C C . ALA A 1 112 ? -2.752 -0.852 12.920 1.00 95.00 112 ALA A C 1
ATOM 832 O O . ALA A 1 112 ? -2.117 -0.919 11.867 1.00 95.00 112 ALA A O 1
ATOM 833 N N . ALA A 1 113 ? -3.474 0.226 13.248 1.00 93.94 113 ALA A N 1
ATOM 834 C CA . ALA A 1 113 ? -3.540 1.413 12.401 1.00 93.94 113 ALA A CA 1
ATOM 835 C C . ALA A 1 113 ? -2.166 2.097 12.266 1.00 93.94 113 ALA A C 1
ATOM 837 O O . ALA A 1 113 ? -1.737 2.366 11.144 1.00 93.94 113 ALA A O 1
ATOM 838 N N . SER A 1 114 ? -1.437 2.312 13.370 1.00 93.38 114 SER A N 1
ATOM 839 C CA . SER A 1 114 ? -0.093 2.919 13.344 1.00 93.38 114 SER A CA 1
ATOM 840 C C . SER A 1 114 ? 0.893 2.096 12.504 1.00 93.38 114 SER A C 1
ATOM 842 O O . SER A 1 114 ? 1.648 2.648 11.697 1.00 93.38 114 SER A O 1
ATOM 844 N N . TRP A 1 115 ? 0.871 0.767 12.654 1.00 96.31 115 TRP A N 1
ATOM 845 C CA . TRP A 1 115 ? 1.710 -0.146 11.871 1.00 96.31 115 TRP A CA 1
ATOM 846 C C . TRP A 1 115 ? 1.355 -0.105 10.388 1.00 96.31 115 TRP A C 1
ATOM 848 O O . TRP A 1 115 ? 2.252 -0.005 9.553 1.00 96.31 115 TRP A O 1
ATOM 858 N N . SER A 1 116 ? 0.062 -0.133 10.054 1.00 93.56 116 SER A N 1
ATOM 859 C CA . SER A 1 116 ? -0.398 -0.081 8.665 1.00 93.56 116 SER A CA 1
ATOM 860 C C . SER A 1 116 ? 0.051 1.205 7.968 1.00 93.56 116 SER A C 1
ATOM 862 O O . SER A 1 116 ? 0.544 1.152 6.843 1.00 93.56 116 SER A O 1
ATOM 864 N N . ILE A 1 117 ? -0.065 2.357 8.637 1.00 92.69 117 ILE A N 1
ATOM 865 C CA . ILE A 1 117 ? 0.371 3.656 8.096 1.00 92.69 117 ILE A CA 1
ATOM 866 C C . ILE A 1 117 ? 1.889 3.675 7.897 1.00 92.69 117 ILE A C 1
ATOM 868 O O . ILE A 1 117 ? 2.383 4.126 6.865 1.00 92.69 117 ILE A O 1
ATOM 872 N N . THR A 1 118 ? 2.641 3.146 8.862 1.00 94.69 118 THR A N 1
ATOM 873 C CA . THR A 1 118 ? 4.104 3.082 8.774 1.00 94.69 118 THR A CA 1
ATOM 874 C C . THR A 1 118 ? 4.551 2.196 7.610 1.00 94.69 118 THR A C 1
ATOM 876 O O . THR A 1 118 ? 5.396 2.611 6.818 1.00 94.69 118 THR A O 1
ATOM 879 N N . MET A 1 119 ? 3.943 1.016 7.445 1.00 92.19 119 MET A N 1
ATOM 880 C CA . MET A 1 119 ? 4.211 0.140 6.300 1.00 92.19 119 MET A CA 1
ATOM 881 C C . MET A 1 119 ? 3.874 0.815 4.964 1.00 92.19 119 MET A C 1
ATOM 883 O O . MET A 1 119 ? 4.670 0.735 4.029 1.00 92.19 119 MET A O 1
ATOM 887 N N . GLN A 1 120 ? 2.748 1.532 4.882 1.00 89.31 120 GLN A N 1
ATOM 888 C CA . GLN A 1 120 ? 2.360 2.289 3.688 1.00 89.31 120 GLN A CA 1
ATOM 889 C C . GLN A 1 120 ? 3.403 3.360 3.331 1.00 89.31 120 GLN A C 1
ATOM 891 O O . GLN A 1 120 ? 3.778 3.484 2.164 1.00 89.31 120 GLN A O 1
ATOM 896 N N . ASN A 1 121 ? 3.910 4.097 4.324 1.00 91.81 121 ASN A N 1
ATOM 897 C CA . ASN A 1 121 ? 4.929 5.130 4.122 1.00 91.81 121 ASN A CA 1
ATOM 898 C C . ASN A 1 121 ? 6.274 4.538 3.682 1.00 91.81 121 ASN A C 1
ATOM 900 O O . ASN A 1 121 ? 6.896 5.062 2.759 1.00 91.81 121 ASN A O 1
ATOM 904 N N . ILE A 1 122 ? 6.705 3.426 4.287 1.00 92.81 122 ILE A N 1
ATOM 905 C CA . ILE A 1 122 ? 7.923 2.714 3.872 1.00 92.81 122 ILE A CA 1
ATOM 906 C C . ILE A 1 122 ? 7.784 2.224 2.427 1.00 92.81 122 ILE A C 1
ATOM 908 O O . ILE A 1 122 ? 8.701 2.416 1.627 1.00 92.81 122 ILE A O 1
ATOM 912 N N . GLY A 1 123 ? 6.636 1.642 2.069 1.00 90.75 123 GLY A N 1
ATOM 913 C CA . GLY A 1 123 ? 6.346 1.203 0.704 1.00 90.75 123 GLY A CA 1
ATOM 914 C C . GLY A 1 123 ? 6.357 2.358 -0.300 1.00 90.75 123 GLY A C 1
ATOM 915 O O . GLY A 1 123 ? 6.959 2.237 -1.369 1.00 90.75 123 GLY A O 1
ATOM 916 N N . ALA A 1 124 ? 5.774 3.503 0.063 1.00 89.25 124 ALA A N 1
ATOM 917 C CA . ALA A 1 124 ? 5.776 4.701 -0.771 1.00 89.25 124 ALA A CA 1
ATOM 918 C C . ALA A 1 124 ? 7.195 5.238 -1.005 1.00 89.25 124 ALA A C 1
ATOM 920 O O . ALA A 1 124 ? 7.591 5.426 -2.154 1.00 89.25 124 ALA A O 1
ATOM 921 N N . MET A 1 125 ? 7.990 5.407 0.057 1.00 92.06 125 MET A N 1
ATOM 922 C CA . MET A 1 125 ? 9.377 5.873 -0.065 1.00 92.06 125 MET A CA 1
ATOM 923 C C . MET A 1 125 ? 10.248 4.882 -0.846 1.00 92.06 125 MET A C 1
ATOM 925 O O . MET A 1 125 ? 11.026 5.293 -1.705 1.00 92.06 125 MET A O 1
ATOM 929 N N . SER A 1 126 ? 10.075 3.577 -0.616 1.00 91.50 126 SER A N 1
ATOM 930 C CA . SER A 1 126 ? 10.802 2.533 -1.353 1.00 91.50 126 SER A CA 1
ATOM 931 C C . SER A 1 126 ? 10.471 2.556 -2.845 1.00 91.50 126 SER A C 1
ATOM 933 O O . SER A 1 126 ? 11.364 2.445 -3.683 1.00 91.50 126 SER A O 1
ATOM 935 N N . SER A 1 127 ? 9.197 2.758 -3.186 1.00 91.56 127 SER A N 1
ATOM 936 C CA . SER A 1 127 ? 8.741 2.855 -4.575 1.00 91.56 127 SER A CA 1
ATOM 937 C C . SER A 1 127 ? 9.298 4.094 -5.271 1.00 91.56 127 SER A C 1
ATOM 939 O O . SER A 1 127 ? 9.725 4.007 -6.419 1.00 91.56 127 SER A O 1
ATOM 941 N N . TYR A 1 128 ? 9.372 5.233 -4.575 1.00 90.81 128 TYR A N 1
ATOM 942 C CA . TYR A 1 128 ? 9.997 6.436 -5.126 1.00 90.81 128 TYR A CA 1
ATOM 943 C C . TYR A 1 128 ? 11.491 6.246 -5.383 1.00 90.81 128 TYR A C 1
ATOM 945 O O . TYR A 1 128 ? 11.967 6.593 -6.461 1.00 90.81 128 TYR A O 1
ATOM 953 N N . LEU A 1 129 ? 12.227 5.635 -4.449 1.00 91.00 129 LEU A N 1
ATOM 954 C CA . LEU A 1 129 ? 13.641 5.318 -4.665 1.00 91.00 129 LEU A CA 1
ATOM 955 C C . LEU A 1 129 ? 13.844 4.336 -5.825 1.00 91.00 129 LEU A C 1
ATOM 957 O O . LEU A 1 129 ? 14.801 4.486 -6.584 1.00 91.00 129 LEU A O 1
ATOM 961 N N . PHE A 1 130 ? 12.941 3.363 -5.990 1.00 89.81 130 PHE A N 1
ATOM 962 C CA . PHE A 1 130 ? 12.955 2.455 -7.134 1.00 89.81 130 PHE A CA 1
ATOM 963 C C . PHE A 1 130 ? 12.798 3.241 -8.438 1.00 89.81 130 PHE A C 1
ATOM 965 O O . PHE A 1 130 ? 13.693 3.190 -9.273 1.00 89.81 130 PHE A O 1
ATOM 972 N N . ILE A 1 131 ? 11.733 4.035 -8.585 1.00 89.19 131 ILE A N 1
ATOM 973 C CA . ILE A 1 131 ? 11.486 4.839 -9.794 1.00 89.19 131 ILE A CA 1
ATOM 974 C C . ILE A 1 131 ? 12.695 5.721 -10.116 1.00 89.19 131 ILE A C 1
ATOM 976 O O . ILE A 1 131 ? 13.212 5.666 -11.224 1.00 89.19 131 ILE A O 1
ATOM 980 N N . ILE A 1 132 ? 13.211 6.469 -9.136 1.00 90.81 132 ILE A N 1
ATOM 981 C CA . ILE A 1 132 ? 14.368 7.356 -9.324 1.00 90.81 132 ILE A CA 1
ATOM 982 C C . ILE A 1 132 ? 15.596 6.577 -9.810 1.00 90.81 132 ILE A C 1
ATOM 984 O O . ILE A 1 132 ? 16.278 7.020 -10.731 1.00 90.81 132 ILE A O 1
ATOM 988 N N . LYS A 1 133 ? 15.873 5.406 -9.226 1.00 91.19 133 LYS A N 1
ATOM 989 C CA . LYS A 1 133 ? 17.007 4.564 -9.624 1.00 91.19 133 LYS A CA 1
ATOM 990 C C . LYS A 1 133 ? 16.915 4.104 -11.085 1.00 91.19 133 LYS A C 1
ATOM 992 O O . LYS A 1 133 ? 17.957 4.007 -11.726 1.00 91.19 133 LYS A O 1
ATOM 997 N N . TYR A 1 134 ? 15.722 3.789 -11.592 1.00 88.75 134 TYR A N 1
ATOM 998 C CA . TYR A 1 134 ? 15.547 3.319 -12.974 1.00 88.75 134 TYR A CA 1
ATOM 999 C C . TYR A 1 134 ? 15.422 4.466 -13.984 1.00 88.75 134 TYR A C 1
ATOM 1001 O O . TYR A 1 134 ? 15.989 4.371 -15.069 1.00 88.75 134 TYR A O 1
ATOM 1009 N N . GLU A 1 135 ? 14.752 5.561 -13.623 1.00 89.56 135 GLU A N 1
ATOM 1010 C CA . GLU A 1 135 ? 14.459 6.678 -14.532 1.00 89.56 135 GLU A CA 1
ATOM 1011 C C . GLU A 1 135 ? 15.608 7.701 -14.634 1.00 89.56 135 GLU A C 1
ATOM 1013 O O . GLU A 1 135 ? 15.865 8.249 -15.703 1.00 89.56 135 GLU A O 1
ATOM 1018 N N . LEU A 1 136 ? 16.369 7.963 -13.562 1.00 89.25 136 LEU A N 1
ATOM 1019 C CA . LEU A 1 136 ? 17.492 8.909 -13.643 1.00 89.25 136 LEU A CA 1
ATOM 1020 C C . LEU A 1 136 ? 18.596 8.523 -14.641 1.00 89.25 136 LEU A C 1
ATOM 1022 O O . LEU A 1 136 ? 19.004 9.399 -15.405 1.00 89.25 136 LEU A O 1
ATOM 1026 N N . PRO A 1 137 ? 19.126 7.282 -14.668 1.00 90.94 137 PRO A N 1
ATOM 1027 C CA . PRO A 1 137 ? 20.228 6.958 -15.571 1.00 90.94 137 PRO A CA 1
ATOM 1028 C C . PRO A 1 137 ? 19.813 7.082 -17.037 1.00 90.94 137 PRO A C 1
ATOM 1030 O O . PRO A 1 137 ? 20.605 7.562 -17.844 1.00 90.94 137 PRO A O 1
ATOM 1033 N N . ILE A 1 138 ? 18.571 6.715 -17.372 1.00 91.62 138 ILE A N 1
ATOM 1034 C CA . ILE A 1 138 ? 18.068 6.839 -18.740 1.00 91.62 138 ILE A CA 1
ATOM 1035 C C . ILE A 1 138 ? 17.895 8.309 -19.138 1.00 91.62 138 ILE A C 1
ATOM 1037 O O . ILE A 1 138 ? 18.331 8.699 -20.217 1.00 91.62 138 ILE A O 1
ATOM 1041 N N . VAL A 1 139 ? 17.384 9.165 -18.246 1.00 90.81 139 VAL A N 1
ATOM 1042 C CA . VAL A 1 139 ? 17.270 10.610 -18.511 1.00 90.81 139 VAL A CA 1
ATOM 1043 C C . VAL A 1 139 ? 18.645 11.261 -18.687 1.00 90.81 139 VAL A C 1
ATOM 1045 O O . VAL A 1 139 ? 18.827 12.073 -19.592 1.00 90.81 139 VAL A O 1
ATOM 1048 N N . ILE A 1 140 ? 19.632 10.895 -17.863 1.00 89.88 140 ILE A N 1
ATOM 1049 C CA . ILE A 1 140 ? 20.995 11.442 -17.955 1.00 89.88 140 ILE A CA 1
ATOM 1050 C C . ILE A 1 140 ? 21.669 11.026 -19.269 1.00 89.88 140 ILE A C 1
ATOM 1052 O O . ILE A 1 140 ? 22.312 11.860 -19.905 1.00 89.88 140 ILE A O 1
ATOM 1056 N N . GLN A 1 141 ? 21.505 9.771 -19.700 1.00 91.06 141 GLN A N 1
ATOM 1057 C CA . GLN A 1 141 ? 22.035 9.294 -20.983 1.00 91.06 141 GLN A CA 1
ATOM 1058 C C . GLN A 1 141 ? 21.417 10.060 -22.158 1.00 91.06 141 GLN A C 1
ATOM 1060 O O . GLN A 1 141 ? 22.147 10.627 -22.968 1.00 91.06 141 GLN A O 1
ATOM 1065 N N . LEU A 1 142 ? 20.086 10.181 -22.189 1.00 89.56 142 LEU A N 1
ATOM 1066 C CA . LEU A 1 142 ? 19.371 10.910 -23.242 1.00 89.56 142 LEU A CA 1
ATOM 1067 C C . LEU A 1 142 ? 19.758 12.397 -23.299 1.00 89.56 142 LEU A C 1
ATOM 1069 O O . LEU A 1 142 ? 19.883 12.970 -24.385 1.00 89.56 142 LEU A O 1
ATOM 1073 N N . LEU A 1 143 ? 19.980 13.029 -22.142 1.00 89.31 143 LEU A N 1
ATOM 1074 C CA . LEU A 1 143 ? 20.446 14.413 -22.069 1.00 89.31 143 LEU A CA 1
ATOM 1075 C C . LEU A 1 143 ? 21.891 14.553 -22.573 1.00 89.31 143 LEU A C 1
ATOM 1077 O O . LEU A 1 143 ? 22.182 15.475 -23.335 1.00 89.31 143 LEU A O 1
ATOM 1081 N N . SER A 1 144 ? 22.787 13.642 -22.181 1.00 88.00 144 SER A N 1
ATOM 1082 C CA . SER A 1 144 ? 24.189 13.637 -22.619 1.00 88.00 144 SER A CA 1
ATOM 1083 C C . SER A 1 144 ? 24.311 13.459 -24.135 1.00 88.00 144 SER A C 1
ATOM 1085 O O . SER A 1 144 ? 25.040 14.210 -24.786 1.00 88.00 144 SER A O 1
ATOM 1087 N N . ASP A 1 145 ? 23.556 12.522 -24.712 1.00 86.12 145 ASP A N 1
ATOM 1088 C CA . ASP A 1 145 ? 23.534 12.283 -26.159 1.00 86.12 145 ASP A CA 1
ATOM 1089 C C . ASP A 1 145 ? 22.995 13.499 -26.923 1.00 86.12 145 ASP A C 1
ATOM 1091 O O . ASP A 1 145 ? 23.571 13.919 -27.932 1.00 86.12 145 ASP A O 1
ATOM 1095 N N . SER A 1 146 ? 21.941 14.134 -26.399 1.00 84.12 146 SER A N 1
ATOM 1096 C CA . SER A 1 146 ? 21.379 15.357 -26.981 1.00 84.12 146 SER A CA 1
ATOM 1097 C C . SER A 1 146 ? 22.392 16.508 -26.982 1.00 84.12 146 SER A C 1
ATOM 1099 O O . SER A 1 146 ? 22.555 17.189 -27.994 1.00 84.12 146 SER A O 1
ATOM 1101 N N . LEU A 1 147 ? 23.126 16.709 -25.882 1.00 81.50 147 LEU A N 1
ATOM 1102 C CA . LEU A 1 147 ? 24.170 17.737 -25.791 1.00 81.50 147 LEU A CA 1
ATOM 1103 C C . LEU A 1 147 ? 25.351 17.453 -26.733 1.00 81.50 147 LEU A C 1
ATOM 1105 O O . LEU A 1 147 ? 25.879 18.381 -27.348 1.00 81.50 147 LEU A O 1
ATOM 1109 N N . CYS A 1 148 ? 25.738 16.185 -26.896 1.00 71.69 148 CYS A N 1
ATOM 1110 C CA . CYS A 1 148 ? 26.783 15.773 -27.835 1.00 71.69 148 CYS A CA 1
ATOM 1111 C C . CYS A 1 148 ? 26.384 16.055 -29.293 1.00 71.69 148 CYS A C 1
ATOM 1113 O O . CYS A 1 148 ? 27.162 16.642 -30.049 1.00 71.69 148 CYS A O 1
ATOM 1115 N N . SER A 1 149 ? 25.146 15.722 -29.676 1.00 76.56 149 SER A N 1
ATOM 1116 C CA . SER A 1 149 ? 24.629 15.984 -31.025 1.00 76.56 149 SER A CA 1
ATOM 1117 C C . SER A 1 149 ? 24.526 17.481 -31.324 1.00 76.56 149 SER A C 1
ATOM 1119 O O . SER A 1 149 ? 24.836 17.915 -32.434 1.00 76.56 149 SER A O 1
ATOM 1121 N N . ILE A 1 150 ? 24.127 18.281 -30.334 1.00 76.50 150 ILE A N 1
ATOM 1122 C CA . ILE A 1 150 ? 24.073 19.741 -30.446 1.00 76.50 150 ILE A CA 1
ATOM 1123 C C . ILE A 1 150 ? 25.489 20.325 -30.600 1.00 76.50 150 ILE A C 1
ATOM 1125 O O . ILE A 1 150 ? 25.715 21.151 -31.481 1.00 76.50 150 ILE A O 1
ATOM 1129 N N . SER A 1 151 ? 26.459 19.861 -29.807 1.00 70.25 151 SER A N 1
ATOM 1130 C CA . SER A 1 151 ? 27.866 20.277 -29.917 1.00 70.25 151 SER A CA 1
ATOM 1131 C C . SER A 1 151 ? 28.466 19.937 -31.290 1.00 70.25 151 SER A C 1
ATOM 1133 O O . SER A 1 151 ? 29.077 20.795 -31.929 1.00 70.25 151 SER A O 1
ATOM 1135 N N . SER A 1 152 ? 28.206 18.729 -31.808 1.00 66.00 152 SER A N 1
ATOM 1136 C CA . SER A 1 152 ? 28.590 18.341 -33.176 1.00 66.00 152 SER A CA 1
ATOM 1137 C C . SER A 1 152 ? 27.941 19.228 -34.245 1.00 66.00 152 SER A C 1
ATOM 1139 O O . SER A 1 152 ? 28.608 19.618 -35.202 1.00 66.00 152 SER A O 1
ATOM 1141 N N . GLY A 1 153 ? 26.667 19.597 -34.075 1.00 66.62 153 GLY A N 1
ATOM 1142 C CA . GLY A 1 153 ? 25.966 20.506 -34.985 1.00 66.62 153 GLY A CA 1
ATOM 1143 C C . GLY A 1 153 ? 26.563 21.918 -35.015 1.00 66.62 153 GLY A C 1
ATOM 1144 O O . GLY A 1 153 ? 26.759 22.477 -36.092 1.00 66.62 153 GLY A O 1
ATOM 1145 N N . TYR A 1 154 ? 26.919 22.480 -33.855 1.00 66.12 154 TYR A N 1
ATOM 1146 C CA . TYR A 1 154 ? 27.567 23.797 -33.777 1.00 66.12 154 TYR A CA 1
ATOM 1147 C C . TYR A 1 154 ? 28.989 23.803 -34.358 1.00 66.12 154 TYR A C 1
ATOM 1149 O O . TYR A 1 154 ? 29.372 24.770 -35.021 1.00 66.12 154 TYR A O 1
ATOM 1157 N N . ILE A 1 155 ? 29.759 22.724 -34.173 1.00 61.38 155 ILE A N 1
ATOM 1158 C CA . ILE A 1 155 ? 31.081 22.570 -34.804 1.00 61.38 155 ILE A CA 1
ATOM 1159 C C . ILE A 1 155 ? 30.945 22.527 -36.332 1.00 61.38 155 ILE A C 1
ATOM 1161 O O . ILE A 1 155 ? 31.721 23.177 -37.028 1.00 61.38 155 ILE A O 1
ATOM 1165 N N . LEU A 1 156 ? 29.931 21.836 -36.860 1.00 61.19 156 LEU A N 1
ATOM 1166 C CA . LEU A 1 156 ? 29.693 21.747 -38.302 1.00 61.19 156 LEU A CA 1
ATOM 1167 C C . LEU A 1 156 ? 29.326 23.107 -38.925 1.00 61.19 156 LEU A C 1
ATOM 1169 O O . LEU A 1 156 ? 29.822 23.431 -39.998 1.00 61.19 156 LEU A O 1
ATOM 1173 N N . ILE A 1 157 ? 28.508 23.919 -38.242 1.00 60.84 157 ILE A N 1
ATOM 1174 C CA . ILE A 1 157 ? 28.125 25.271 -38.698 1.00 60.84 157 ILE A CA 1
ATOM 1175 C C . ILE A 1 157 ? 29.313 26.246 -38.664 1.00 60.84 157 ILE A C 1
ATOM 1177 O O . ILE A 1 157 ? 29.351 27.174 -39.456 1.00 60.84 157 ILE A O 1
ATOM 1181 N N . THR A 1 158 ? 30.287 26.045 -37.773 1.00 57.19 158 THR A N 1
ATOM 1182 C CA . THR A 1 158 ? 31.456 26.942 -37.645 1.00 57.19 158 THR A CA 1
ATOM 1183 C C . THR A 1 158 ? 32.563 26.634 -38.668 1.00 57.19 158 THR A C 1
ATOM 1185 O O . THR A 1 158 ? 33.455 27.452 -38.873 1.00 57.19 158 THR A O 1
ATOM 1188 N N . ILE A 1 159 ? 32.543 25.449 -39.292 1.00 59.06 159 ILE A N 1
ATOM 1189 C CA . ILE A 1 159 ? 33.548 25.005 -40.279 1.00 59.06 159 ILE A CA 1
ATOM 1190 C C . ILE A 1 159 ? 33.180 25.415 -41.725 1.00 59.06 159 ILE A C 1
ATOM 1192 O O . ILE A 1 159 ? 34.057 25.400 -42.590 1.00 59.06 159 ILE A O 1
ATOM 1196 N N . PHE A 1 160 ? 31.928 25.810 -41.987 1.00 50.84 160 PHE A N 1
ATOM 1197 C CA . PHE A 1 160 ? 31.456 26.362 -43.269 1.00 50.84 160 PHE A CA 1
ATOM 1198 C C . PHE A 1 160 ? 31.333 27.887 -43.218 1.00 50.84 160 PHE A C 1
ATOM 1200 O O . PHE A 1 160 ? 31.598 28.517 -44.267 1.00 50.84 160 PHE A O 1
#

Sequence (160 aa):
YAYSRKQSDLLQQNPDLDAESQTFLPKHNAGKNASVSMSVFNLGNAIMGSGILGLSFAMANTGIALFVILLVVVAVFSLYSVHLLLKTANEAGAVVYESLGHKAFGIPGKLAASWSITMQNIGAMSSYLFIIKYELPIVIQLLSDSLCSISSGYILITIF

Organism: Xiphophorus maculatus (NCBI:txid8083)

Foldseek 3Di:
DVVVVVVVVVVVPDPPPPPPPPPPDPPPDDPPPCPPVNVVVVVVCLCCQLVVVVLVVCCVPVPDPVSVVVVVVVVVVVVVVVVLQVVLCVVQVDDDQLSSLCSVPNPVRSVVSVVVVVVSVVSNVVSVVVCCVVVVVVVVVVVVVVVVVVVVVVVVVVVD

Secondary structure (DSSP, 8-state):
--HHHHHHHHTTS-TTSTTSSTTS---S-------HHHHHHHHHHHHHTTHHHHHHHHHHHHHHHHHHHHHHHHHHHHHHHHHHHHHHHHHHT--SHHHHHHHHHSHHHHHHHHHHHHHHHHHHHHHHHHHHHHHHHHHHHHHHHHHHHHHHHHHHHHH-

pLDDT: mean 79.43, std 19.21, range [33.78, 96.94]